Protein AF-A0A536T7P1-F1 (afdb_monomer_lite)

Structure (mmCIF, N/CA/C/O backbone):
data_AF-A0A536T7P1-F1
#
_entry.id   AF-A0A536T7P1-F1
#
loop_
_atom_site.group_PDB
_atom_site.id
_atom_site.type_symbol
_atom_site.label_atom_id
_atom_site.label_alt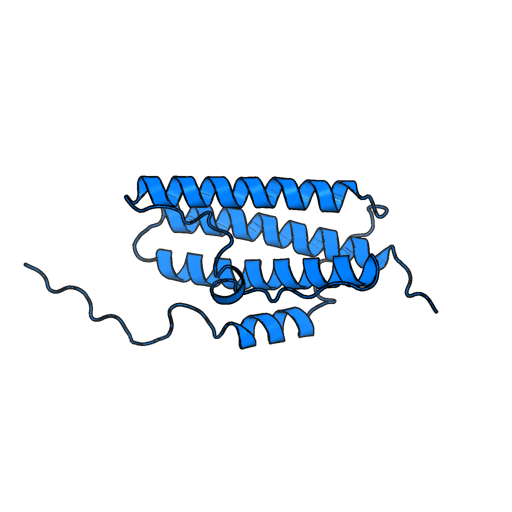_id
_atom_site.label_comp_id
_atom_site.label_asym_id
_atom_site.label_entity_id
_atom_site.label_seq_id
_atom_site.pdbx_PDB_ins_code
_atom_site.Cartn_x
_atom_site.Cartn_y
_atom_site.Cartn_z
_atom_site.occupancy
_atom_site.B_iso_or_equiv
_atom_site.auth_seq_id
_atom_site.auth_comp_id
_atom_site.auth_asym_id
_atom_site.auth_atom_id
_atom_site.pdbx_PDB_model_num
ATOM 1 N N . MET A 1 1 ? -18.781 -5.679 34.457 1.00 48.78 1 MET A N 1
ATOM 2 C CA . MET A 1 1 ? -17.690 -5.435 33.490 1.00 48.78 1 MET A CA 1
ATOM 3 C C . MET A 1 1 ? -17.446 -6.750 32.760 1.00 48.78 1 MET A C 1
ATOM 5 O O . MET A 1 1 ? -17.218 -7.744 33.437 1.00 48.78 1 MET A O 1
ATOM 9 N N . LYS A 1 2 ? -17.654 -6.816 31.438 1.00 37.81 2 LYS A N 1
ATOM 10 C CA . LYS A 1 2 ? -17.392 -8.044 30.662 1.00 37.81 2 LYS A CA 1
ATOM 11 C C . LYS A 1 2 ? -15.874 -8.178 30.448 1.00 37.81 2 LYS A C 1
ATOM 13 O O . LYS A 1 2 ? -15.241 -7.148 30.223 1.00 37.81 2 LYS A O 1
ATOM 18 N N . PRO A 1 3 ? -15.288 -9.381 30.546 1.00 39.50 3 PRO A N 1
ATOM 19 C CA . PRO A 1 3 ? -13.860 -9.568 30.316 1.00 39.50 3 PRO A CA 1
ATOM 20 C C . PRO A 1 3 ? -13.523 -9.353 28.834 1.00 39.50 3 PRO A C 1
ATOM 22 O O . PRO A 1 3 ? -14.306 -9.723 27.958 1.00 39.50 3 PRO A O 1
ATOM 25 N N . ALA A 1 4 ? -12.364 -8.746 28.570 1.00 44.69 4 ALA A N 1
ATOM 26 C CA . ALA A 1 4 ? -11.809 -8.633 27.227 1.00 44.69 4 ALA A CA 1
ATOM 27 C C . ALA A 1 4 ? -11.491 -10.038 26.674 1.00 44.69 4 ALA A C 1
ATOM 29 O O . ALA A 1 4 ? -11.033 -10.894 27.439 1.00 44.69 4 ALA A O 1
ATOM 30 N N . PRO A 1 5 ? -11.734 -10.303 25.379 1.00 47.62 5 PRO A N 1
ATOM 31 C CA . PRO A 1 5 ? -11.377 -11.579 24.772 1.00 47.62 5 PRO A CA 1
ATOM 32 C C . PRO A 1 5 ? -9.860 -11.787 24.860 1.00 47.62 5 PRO A C 1
ATOM 34 O O . PRO A 1 5 ? -9.078 -10.883 24.570 1.00 47.62 5 PRO A O 1
ATOM 37 N N . SER A 1 6 ? -9.438 -12.975 25.301 1.00 50.91 6 SER A N 1
ATOM 38 C CA . SER A 1 6 ? -8.023 -13.343 25.359 1.00 50.91 6 SER A CA 1
ATOM 39 C C . SER A 1 6 ? -7.433 -13.354 23.950 1.00 50.91 6 SER A C 1
ATOM 41 O O . SER A 1 6 ? -7.844 -14.150 23.109 1.00 50.91 6 SER A O 1
ATOM 43 N N . ALA A 1 7 ? -6.471 -12.462 23.707 1.00 51.03 7 ALA A N 1
ATOM 44 C CA . ALA A 1 7 ? -5.750 -12.368 22.447 1.00 51.03 7 ALA A CA 1
ATOM 45 C C . ALA A 1 7 ? -4.981 -13.671 22.182 1.00 51.03 7 ALA A C 1
ATOM 47 O O . ALA A 1 7 ? -4.117 -14.084 22.961 1.00 51.03 7 ALA A O 1
ATOM 48 N N . ASN A 1 8 ? -5.333 -14.333 21.085 1.00 47.53 8 ASN A N 1
ATOM 49 C CA . ASN A 1 8 ? -4.615 -15.482 20.562 1.00 47.53 8 ASN A CA 1
ATOM 50 C C . ASN A 1 8 ? -3.177 -15.045 20.217 1.00 47.53 8 ASN A C 1
ATOM 52 O O . ASN A 1 8 ? -2.998 -14.047 19.529 1.00 47.53 8 ASN A O 1
ATOM 56 N N . LYS A 1 9 ? -2.151 -15.765 20.693 1.00 47.66 9 LYS A N 1
ATOM 57 C CA . LYS A 1 9 ? -0.718 -15.439 20.489 1.00 47.66 9 LYS A CA 1
ATOM 58 C C . LYS A 1 9 ? -0.208 -15.789 1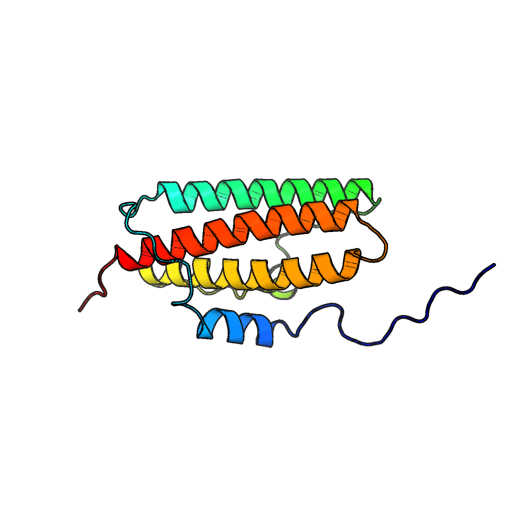9.080 1.00 47.66 9 LYS A C 1
ATOM 60 O O . LYS A 1 9 ? 0.938 -16.203 18.923 1.00 47.66 9 LYS A O 1
ATOM 65 N N . GLN A 1 10 ? -1.065 -15.715 18.070 1.00 48.91 10 GLN A N 1
ATOM 66 C CA . GLN A 1 10 ? -0.613 -15.778 16.684 1.00 48.91 10 GLN A CA 1
ATOM 67 C C . GLN A 1 10 ? -0.016 -14.402 16.349 1.00 48.91 10 GLN A C 1
ATOM 69 O O . GLN A 1 10 ? -0.590 -13.398 16.786 1.00 48.91 10 GLN A O 1
ATOM 74 N N . PRO A 1 11 ? 1.138 -14.320 15.664 1.00 57.91 11 PRO A N 1
ATOM 75 C CA . PRO A 1 11 ? 1.638 -13.033 15.207 1.00 57.91 11 PRO A CA 1
ATOM 76 C C . PRO A 1 11 ? 0.562 -12.357 14.351 1.00 57.91 11 PRO A C 1
ATOM 78 O O . PRO A 1 11 ? -0.145 -13.009 13.588 1.00 57.91 11 PRO A O 1
ATOM 81 N N . PHE A 1 12 ? 0.410 -11.052 14.564 1.00 63.34 12 PHE A N 1
ATOM 82 C CA . PHE A 1 12 ? -0.586 -10.199 13.915 1.00 63.34 12 PHE A CA 1
ATOM 83 C C . PHE A 1 12 ? -0.502 -10.253 12.380 1.00 63.34 12 PHE A C 1
ATOM 85 O O . PHE A 1 12 ? -1.519 -10.087 11.715 1.00 63.34 12 PHE A O 1
ATOM 92 N N . LEU A 1 13 ? 0.695 -10.525 11.852 1.00 65.88 13 LEU A N 1
ATOM 93 C CA . LEU A 1 13 ? 1.020 -10.630 10.434 1.00 65.88 13 LEU A CA 1
ATOM 94 C C . LEU A 1 13 ? 1.858 -11.888 10.182 1.00 65.88 13 LEU A C 1
ATOM 96 O O . LEU A 1 13 ? 2.570 -12.354 11.083 1.00 65.88 13 LEU A O 1
ATOM 100 N N . SER A 1 14 ? 1.797 -12.410 8.957 1.00 74.38 14 SER A N 1
ATOM 101 C CA . SER A 1 14 ? 2.748 -13.394 8.450 1.00 74.38 14 SER A CA 1
ATOM 102 C C . SER A 1 14 ? 4.172 -12.899 8.660 1.00 74.38 14 SER A C 1
ATOM 104 O O . SER A 1 14 ? 4.460 -11.703 8.628 1.00 74.38 14 SER A O 1
ATOM 106 N N . ASP A 1 15 ? 5.086 -13.845 8.861 1.00 77.81 15 ASP A N 1
ATOM 107 C CA . ASP A 1 15 ? 6.502 -13.522 8.953 1.00 77.81 15 ASP A CA 1
ATOM 108 C C . ASP A 1 15 ? 6.936 -12.740 7.706 1.00 77.81 15 ASP A C 1
ATOM 110 O O . ASP A 1 15 ? 6.739 -13.193 6.577 1.00 77.81 15 ASP A O 1
ATOM 114 N N . VAL A 1 16 ? 7.532 -11.567 7.915 1.00 75.69 16 VAL A N 1
ATOM 115 C CA . VAL A 1 16 ? 7.934 -10.634 6.854 1.00 75.69 16 VAL A CA 1
ATOM 116 C C . VAL A 1 16 ? 8.817 -11.328 5.813 1.00 75.69 16 VAL A C 1
ATOM 118 O O . VAL A 1 16 ? 8.690 -11.092 4.612 1.00 75.69 16 VAL A O 1
ATOM 121 N N . LYS A 1 17 ? 9.665 -12.261 6.257 1.00 78.94 17 LYS A N 1
ATOM 122 C CA . LYS A 1 17 ? 10.479 -13.084 5.360 1.00 78.94 17 LYS A CA 1
ATOM 123 C C . LYS A 1 17 ? 9.620 -13.946 4.424 1.00 78.94 17 LYS A C 1
ATOM 125 O O . LYS A 1 17 ? 9.948 -14.079 3.253 1.00 78.94 17 LYS A O 1
ATOM 130 N N . THR A 1 18 ? 8.510 -14.493 4.912 1.00 81.75 18 THR A N 1
ATOM 131 C CA . THR A 1 18 ? 7.581 -15.302 4.108 1.00 81.75 18 THR A CA 1
ATOM 132 C C . THR A 1 18 ? 6.874 -14.464 3.042 1.00 81.75 18 THR A C 1
ATOM 134 O O . THR A 1 18 ? 6.735 -14.930 1.912 1.00 81.75 18 THR A O 1
ATOM 137 N N . LEU A 1 19 ? 6.469 -13.230 3.368 1.00 79.81 19 LEU A N 1
ATOM 138 C CA . LEU A 1 19 ? 5.873 -12.300 2.397 1.00 79.81 19 LEU A CA 1
ATOM 139 C C . LEU A 1 19 ? 6.857 -11.981 1.263 1.00 79.81 19 LEU A C 1
ATOM 141 O O . LEU A 1 19 ? 6.523 -12.099 0.085 1.00 79.81 19 LEU A O 1
ATOM 145 N N . ARG A 1 20 ? 8.108 -11.674 1.622 1.00 80.50 20 ARG A N 1
ATOM 146 C CA . ARG A 1 20 ? 9.195 -11.398 0.668 1.00 80.50 20 ARG A CA 1
ATOM 147 C C . ARG A 1 20 ? 9.511 -12.597 -0.221 1.00 80.50 20 ARG A C 1
ATOM 149 O O . ARG A 1 20 ? 9.641 -12.447 -1.435 1.00 80.50 20 ARG A O 1
ATOM 156 N N . ASP A 1 21 ? 9.626 -13.783 0.377 1.00 80.56 21 ASP A N 1
ATOM 157 C CA . ASP A 1 21 ? 9.913 -15.022 -0.351 1.00 80.56 21 ASP A CA 1
ATOM 158 C C . ASP A 1 21 ? 8.803 -15.322 -1.376 1.00 80.56 21 ASP A C 1
ATOM 160 O O . ASP A 1 21 ? 9.104 -15.698 -2.509 1.00 80.56 21 ASP A O 1
ATOM 164 N N . ARG A 1 22 ? 7.531 -15.094 -1.014 1.00 81.12 22 ARG A N 1
ATOM 165 C CA . ARG A 1 22 ? 6.381 -15.265 -1.914 1.00 81.12 22 ARG A CA 1
ATOM 166 C C . ARG A 1 22 ? 6.403 -14.256 -3.065 1.00 81.12 22 ARG A C 1
ATOM 168 O O . ARG A 1 22 ? 6.351 -14.665 -4.220 1.00 81.12 22 ARG A O 1
ATOM 175 N N . ALA A 1 23 ? 6.538 -12.963 -2.774 1.00 78.12 23 ALA A N 1
ATOM 176 C CA . ALA A 1 23 ? 6.532 -11.917 -3.801 1.00 78.12 23 ALA A CA 1
ATOM 177 C C . ALA A 1 23 ? 7.612 -12.137 -4.877 1.00 78.12 23 ALA A C 1
ATOM 179 O O . ALA A 1 23 ? 7.334 -12.013 -6.070 1.00 78.12 23 ALA A O 1
ATOM 180 N N . ARG A 1 24 ? 8.814 -12.565 -4.462 1.00 80.81 24 ARG A N 1
ATOM 181 C CA . ARG A 1 24 ? 9.923 -12.906 -5.371 1.00 80.81 24 ARG A CA 1
ATOM 182 C C . ARG A 1 24 ? 9.645 -14.135 -6.238 1.00 80.81 24 ARG A C 1
ATOM 184 O O . ARG A 1 24 ? 10.055 -14.158 -7.394 1.00 80.81 24 ARG A O 1
ATOM 191 N N . GLN A 1 25 ? 8.977 -15.159 -5.701 1.00 77.94 25 GLN A N 1
ATOM 192 C CA . GLN A 1 25 ? 8.661 -16.384 -6.452 1.00 77.94 25 GLN A CA 1
ATOM 193 C C . GLN A 1 25 ? 7.653 -16.144 -7.574 1.00 77.94 25 GLN A C 1
ATOM 195 O O . GLN A 1 25 ? 7.732 -16.801 -8.608 1.00 77.94 25 GLN A O 1
ATOM 200 N N . HIS A 1 26 ? 6.735 -15.202 -7.382 1.00 73.56 26 HIS A N 1
ATOM 201 C CA . HIS A 1 26 ? 5.622 -15.002 -8.298 1.00 73.56 26 HIS A CA 1
ATOM 202 C C . HIS A 1 26 ? 5.850 -13.871 -9.298 1.00 73.56 26 HIS A C 1
ATOM 204 O O . HIS A 1 26 ? 4.872 -13.451 -9.901 1.00 73.56 26 HIS A O 1
ATOM 210 N N . ILE A 1 27 ? 7.079 -13.344 -9.493 1.00 72.06 27 ILE A N 1
ATOM 211 C CA . ILE A 1 27 ? 7.372 -12.111 -10.279 1.00 72.06 27 ILE A CA 1
ATOM 212 C C . ILE A 1 27 ? 6.609 -12.010 -11.623 1.00 72.06 27 ILE A C 1
ATOM 214 O O . ILE A 1 27 ? 6.165 -10.934 -12.003 1.00 72.06 27 ILE A O 1
ATOM 218 N N . GLU A 1 28 ? 6.322 -13.141 -12.267 1.00 58.03 28 GLU A N 1
ATOM 219 C CA . GLU A 1 28 ? 5.660 -13.243 -13.576 1.00 58.03 28 GLU A CA 1
ATOM 220 C C . GLU A 1 28 ? 4.114 -13.386 -13.552 1.00 58.03 28 GLU A C 1
ATOM 222 O O . GLU A 1 28 ? 3.498 -13.435 -14.616 1.00 58.03 28 GLU A O 1
ATOM 227 N N . GLU A 1 29 ? 3.458 -13.464 -12.387 1.00 56.62 29 GLU A N 1
ATOM 228 C CA . GLU A 1 29 ? 2.003 -13.688 -12.264 1.00 56.62 29 GLU A CA 1
ATOM 229 C C . GLU A 1 29 ? 1.183 -12.377 -12.302 1.00 56.62 29 GLU A C 1
ATOM 231 O O . GLU A 1 29 ? 1.358 -11.506 -11.455 1.00 56.62 29 GLU A O 1
ATOM 236 N N . GLY A 1 30 ? 0.270 -12.236 -13.272 1.00 51.25 30 GLY A N 1
ATOM 237 C CA . GLY A 1 30 ? -0.624 -11.075 -13.448 1.00 51.25 30 GLY A CA 1
ATOM 238 C C . GLY A 1 30 ? -1.474 -11.213 -14.719 1.00 51.25 30 GLY A C 1
ATOM 239 O O . GLY A 1 30 ? -1.118 -11.985 -15.622 1.00 51.25 30 GLY A O 1
ATOM 240 N N . ALA A 1 31 ? -2.622 -10.534 -14.802 1.00 39.81 31 ALA A N 1
ATOM 241 C CA . ALA A 1 31 ? -3.497 -10.634 -15.972 1.00 39.81 31 ALA A CA 1
ATOM 242 C C . ALA A 1 31 ? -2.835 -9.952 -17.181 1.00 39.81 31 ALA A C 1
ATOM 244 O O . ALA A 1 31 ? -2.561 -8.761 -17.180 1.00 39.81 31 ALA A O 1
ATOM 245 N N . VAL A 1 32 ? -2.541 -10.718 -18.236 1.00 40.88 32 VAL A N 1
ATOM 246 C CA . VAL A 1 32 ? -1.851 -10.192 -19.422 1.00 40.88 32 VAL A CA 1
ATOM 247 C C . VAL A 1 32 ? -2.866 -9.621 -20.407 1.00 40.88 32 VAL A C 1
ATOM 249 O O . VAL A 1 32 ? -3.446 -10.362 -21.204 1.00 40.88 32 VAL A O 1
ATOM 252 N N . THR A 1 33 ? -3.056 -8.306 -20.388 1.00 43.41 33 THR A N 1
ATOM 253 C CA . THR A 1 33 ? -3.620 -7.567 -21.524 1.00 43.41 33 THR A CA 1
ATOM 254 C C . THR A 1 33 ? -2.495 -6.950 -22.347 1.00 43.41 33 THR A C 1
ATOM 256 O O . THR A 1 33 ? -1.398 -6.746 -21.848 1.00 43.41 33 THR A O 1
ATOM 259 N N . ALA A 1 34 ? -2.719 -6.772 -23.650 1.00 40.59 34 ALA A N 1
ATOM 260 C CA . ALA A 1 34 ? -1.721 -6.197 -24.541 1.00 40.59 34 ALA A CA 1
ATOM 261 C C . ALA A 1 34 ? -1.966 -4.696 -24.688 1.00 40.59 34 ALA A C 1
ATOM 263 O O . ALA A 1 34 ? -2.854 -4.290 -25.441 1.00 40.59 34 ALA A O 1
ATOM 264 N N . GLY A 1 35 ? -1.131 -3.902 -24.036 1.00 44.66 35 GLY A N 1
ATOM 265 C CA . GLY A 1 35 ? -0.813 -2.546 -24.426 1.00 44.66 35 GLY A CA 1
ATOM 266 C C . GLY A 1 35 ? -0.743 -1.598 -23.247 1.00 44.66 35 GLY A C 1
ATOM 267 O O . GLY A 1 35 ? -1.788 -1.219 -22.758 1.00 44.66 35 GLY A O 1
ATOM 268 N N . TYR A 1 36 ? 0.452 -1.090 -22.960 1.00 41.56 36 TYR A N 1
ATOM 269 C CA . TYR A 1 36 ? 0.781 0.333 -22.881 1.00 41.56 36 TYR A CA 1
ATOM 270 C C . TYR A 1 36 ? 2.307 0.453 -22.930 1.00 41.56 36 TYR A C 1
ATOM 272 O O . TYR A 1 36 ? 2.996 -0.077 -22.072 1.00 41.56 36 TYR A O 1
ATOM 280 N N . GLY A 1 37 ? 2.819 1.145 -23.956 1.00 47.69 37 GLY A N 1
ATOM 281 C CA . GLY A 1 37 ? 4.251 1.370 -24.153 1.00 47.69 37 GLY A CA 1
ATOM 282 C C . GLY A 1 37 ? 4.894 1.987 -22.915 1.00 47.69 37 GLY A C 1
ATOM 283 O O . GLY A 1 37 ? 4.410 3.014 -22.444 1.00 47.69 37 GLY A O 1
ATOM 284 N N . GLY A 1 38 ? 5.974 1.379 -22.425 1.00 55.94 38 GLY A N 1
ATOM 285 C CA . GLY A 1 38 ? 6.622 1.772 -21.176 1.00 55.94 38 GLY A CA 1
ATOM 286 C C . GLY A 1 38 ? 6.882 3.273 -21.015 1.00 55.94 38 GLY A C 1
ATOM 287 O O . GLY A 1 38 ? 7.791 3.842 -21.625 1.00 55.94 38 GLY A O 1
ATOM 288 N N . ASP A 1 39 ? 6.074 3.899 -20.160 1.00 66.44 39 ASP A N 1
ATOM 289 C CA . ASP A 1 39 ? 6.073 5.330 -19.879 1.00 66.44 39 ASP A CA 1
ATOM 290 C C . ASP A 1 39 ? 6.433 5.559 -18.406 1.00 66.44 39 ASP A C 1
ATOM 292 O O . ASP A 1 39 ? 5.829 4.989 -17.499 1.00 66.44 39 ASP A O 1
ATOM 296 N N . THR A 1 40 ? 7.392 6.451 -18.154 1.00 67.69 40 THR A N 1
ATOM 297 C CA . THR A 1 40 ? 7.675 7.005 -16.818 1.00 67.69 40 THR A CA 1
ATOM 298 C C . THR A 1 40 ? 6.429 7.537 -16.098 1.00 67.69 40 THR A C 1
ATOM 300 O O . THR A 1 40 ? 6.437 7.646 -14.874 1.00 67.69 40 THR A O 1
ATOM 303 N N . ALA A 1 41 ? 5.355 7.840 -16.834 1.00 78.81 41 ALA A N 1
ATOM 304 C CA . ALA A 1 41 ? 4.048 8.168 -16.286 1.00 78.81 41 ALA A CA 1
ATOM 305 C C . ALA A 1 41 ? 3.477 7.078 -15.365 1.00 78.81 41 ALA A C 1
ATOM 307 O O . ALA A 1 41 ? 2.829 7.437 -14.387 1.00 78.81 41 ALA A O 1
ATOM 308 N N . VAL A 1 42 ? 3.746 5.790 -15.622 1.00 83.44 42 VAL A N 1
ATOM 309 C CA . VAL A 1 42 ? 3.294 4.681 -14.758 1.00 83.44 42 VAL A CA 1
ATOM 310 C C . VAL A 1 42 ? 3.947 4.788 -13.383 1.00 83.44 42 VAL A C 1
ATOM 312 O O . VAL A 1 42 ? 3.252 4.883 -12.379 1.00 83.44 42 VAL A O 1
ATOM 315 N N . ALA A 1 43 ? 5.277 4.898 -13.329 1.00 78.69 43 ALA A N 1
ATOM 316 C CA . ALA A 1 43 ? 5.993 5.074 -12.065 1.00 78.69 43 ALA A CA 1
ATOM 317 C C . ALA A 1 43 ? 5.554 6.348 -11.318 1.00 78.69 43 ALA A C 1
ATOM 319 O O . ALA A 1 43 ? 5.415 6.343 -10.101 1.00 78.69 43 ALA A O 1
ATOM 320 N N . VAL A 1 44 ? 5.301 7.451 -12.034 1.00 83.56 44 VAL A N 1
ATOM 321 C CA . VAL A 1 44 ? 4.804 8.693 -11.413 1.00 83.56 44 VAL A CA 1
ATOM 322 C C . VAL A 1 44 ? 3.388 8.525 -10.858 1.00 83.56 44 VAL A C 1
ATOM 324 O O . VAL A 1 44 ? 3.098 9.072 -9.797 1.00 83.56 44 VAL A O 1
ATOM 327 N N . LYS A 1 45 ? 2.511 7.802 -11.562 1.00 89.62 45 LYS A N 1
ATOM 328 C CA . LYS A 1 45 ? 1.154 7.481 -11.104 1.00 89.62 45 LYS A CA 1
ATOM 329 C C . LYS A 1 45 ? 1.218 6.702 -9.786 1.00 89.62 45 LYS A C 1
ATOM 331 O O . LYS A 1 45 ? 0.732 7.230 -8.789 1.00 89.62 45 LYS A O 1
ATOM 336 N N . VAL A 1 46 ? 1.943 5.579 -9.771 1.00 90.31 46 VAL A N 1
ATOM 337 C CA . VAL A 1 46 ? 2.159 4.737 -8.580 1.00 90.31 46 VAL A CA 1
ATOM 338 C C . VAL A 1 46 ? 2.661 5.580 -7.405 1.00 90.31 46 VAL A C 1
ATOM 340 O O . VAL A 1 46 ? 2.029 5.641 -6.360 1.00 90.31 46 VAL A O 1
ATOM 343 N N . LEU A 1 47 ? 3.736 6.357 -7.588 1.00 87.50 47 LEU A N 1
ATOM 344 C CA . LEU A 1 47 ? 4.309 7.171 -6.505 1.00 87.50 47 LEU A CA 1
ATOM 345 C C . LEU A 1 47 ? 3.348 8.226 -5.928 1.00 87.50 47 LEU A C 1
ATOM 347 O O . LEU A 1 47 ? 3.474 8.595 -4.755 1.00 87.50 47 LEU A O 1
ATOM 351 N N . ASN A 1 48 ? 2.438 8.765 -6.742 1.00 92.19 48 ASN A N 1
ATOM 352 C CA . ASN A 1 48 ? 1.423 9.702 -6.264 1.00 92.19 48 ASN A CA 1
ATOM 353 C C . ASN A 1 48 ? 0.309 8.970 -5.502 1.00 92.19 48 ASN A C 1
ATOM 355 O O . ASN A 1 48 ? -0.146 9.477 -4.476 1.00 92.19 48 ASN A O 1
ATOM 359 N N . GLU A 1 49 ? -0.097 7.792 -5.975 1.00 96.75 49 GLU A N 1
ATOM 360 C CA . GLU A 1 49 ? -1.098 6.940 -5.325 1.00 96.75 49 GLU A CA 1
ATOM 361 C C . GLU A 1 49 ? -0.574 6.427 -3.969 1.00 96.75 49 GLU A C 1
ATOM 363 O O . GLU A 1 49 ? -1.274 6.574 -2.967 1.00 96.75 49 GLU A O 1
ATOM 368 N N . GLU A 1 50 ? 0.701 6.032 -3.873 1.00 94.50 50 GLU A N 1
ATOM 369 C CA . GLU A 1 50 ? 1.374 5.683 -2.609 1.00 94.50 50 GLU A CA 1
ATOM 370 C C . GLU A 1 50 ? 1.320 6.809 -1.564 1.00 94.50 50 GLU A C 1
ATOM 372 O O . GLU A 1 50 ? 1.089 6.588 -0.369 1.00 94.50 50 GLU A O 1
ATOM 377 N N . GLN A 1 51 ? 1.511 8.057 -2.002 1.00 93.31 51 GLN A N 1
ATOM 378 C CA . GLN A 1 51 ? 1.378 9.221 -1.123 1.00 93.31 51 GLN A CA 1
ATOM 379 C C . GLN A 1 51 ? -0.064 9.401 -0.642 1.00 93.31 51 GLN A C 1
ATOM 381 O O . GLN A 1 51 ? -0.281 9.641 0.547 1.00 93.31 51 GLN A O 1
ATOM 386 N N . GLU A 1 52 ? -1.054 9.218 -1.519 1.00 97.31 52 GLU A N 1
ATOM 387 C CA . GLU A 1 52 ? -2.465 9.243 -1.124 1.00 97.31 52 GLU A CA 1
ATOM 388 C C . GLU A 1 52 ? -2.789 8.129 -0.113 1.00 97.31 52 GLU A C 1
ATOM 390 O O . GLU A 1 52 ? -3.528 8.348 0.851 1.00 97.31 52 GLU A O 1
ATOM 395 N N . HIS A 1 53 ? -2.218 6.935 -0.289 1.00 97.31 53 HIS A N 1
ATOM 396 C CA . HIS A 1 53 ? -2.409 5.806 0.623 1.00 97.31 53 HIS A CA 1
ATOM 397 C C . HIS A 1 53 ? -1.872 6.140 2.018 1.00 97.31 53 HIS A C 1
ATOM 399 O O . HIS A 1 53 ? -2.579 5.971 3.021 1.00 97.31 53 HIS A O 1
ATOM 405 N N . ALA A 1 54 ? -0.656 6.689 2.084 1.00 95.69 54 ALA A N 1
ATOM 406 C CA . ALA A 1 54 ? -0.044 7.143 3.327 1.00 95.69 54 ALA A CA 1
ATOM 407 C C . ALA A 1 54 ? -0.892 8.214 4.036 1.00 95.69 54 ALA A C 1
ATOM 409 O O . ALA A 1 54 ? -1.107 8.116 5.249 1.00 95.69 54 ALA A O 1
ATOM 410 N N . ASP A 1 55 ? -1.423 9.189 3.294 1.00 97.44 55 ASP A N 1
ATOM 411 C CA . ASP A 1 55 ? -2.271 10.252 3.839 1.00 97.44 55 ASP A CA 1
ATOM 412 C C . ASP A 1 55 ? -3.587 9.703 4.406 1.00 97.44 55 ASP A C 1
ATOM 414 O O . ASP A 1 55 ? -3.957 10.021 5.542 1.00 97.44 55 ASP A O 1
ATOM 418 N N . ARG A 1 56 ? -4.265 8.808 3.673 1.00 98.25 56 ARG A N 1
ATOM 419 C CA . ARG A 1 56 ? -5.503 8.148 4.129 1.00 98.25 56 ARG A CA 1
ATOM 420 C C . ARG A 1 56 ? -5.271 7.337 5.404 1.00 98.25 56 ARG A C 1
ATOM 422 O O . ARG A 1 56 ? -6.061 7.416 6.349 1.00 98.25 56 ARG A O 1
ATOM 429 N N . ILE A 1 57 ? -4.175 6.578 5.463 1.00 97.81 57 ILE A N 1
ATOM 430 C CA . ILE A 1 57 ? -3.808 5.787 6.646 1.00 97.81 57 ILE A CA 1
ATOM 431 C C . ILE A 1 57 ? -3.484 6.705 7.829 1.00 97.81 57 ILE A C 1
ATOM 433 O O . ILE A 1 57 ? -3.959 6.459 8.941 1.00 97.81 57 ILE A O 1
ATOM 437 N N . ALA A 1 58 ? -2.717 7.774 7.613 1.00 97.81 58 ALA A N 1
ATOM 438 C CA . ALA A 1 58 ? -2.376 8.728 8.662 1.00 97.81 58 ALA A CA 1
ATOM 439 C C . ALA A 1 58 ? -3.619 9.432 9.222 1.00 97.81 58 ALA A C 1
ATOM 441 O O . ALA A 1 58 ? -3.781 9.519 10.444 1.00 97.81 58 ALA A O 1
ATOM 442 N N . GLU A 1 59 ? -4.532 9.868 8.352 1.00 98.38 59 GLU A N 1
ATOM 443 C CA . GLU A 1 59 ? -5.811 10.438 8.767 1.00 98.38 59 GLU A CA 1
ATOM 444 C C . GLU A 1 59 ? -6.606 9.429 9.600 1.00 98.38 59 GLU A C 1
ATOM 446 O O . GLU A 1 59 ? -7.118 9.761 10.675 1.00 98.38 59 GLU A O 1
ATOM 451 N N . ARG A 1 60 ? -6.660 8.166 9.161 1.00 98.31 60 ARG A N 1
ATOM 452 C CA . ARG A 1 60 ? -7.375 7.122 9.894 1.00 98.31 60 ARG A CA 1
ATOM 453 C C . ARG A 1 60 ? -6.771 6.854 11.272 1.00 98.31 60 ARG A C 1
ATOM 455 O O . ARG A 1 60 ? -7.524 6.676 12.230 1.00 98.31 60 ARG A O 1
ATOM 462 N N . ILE A 1 61 ? -5.443 6.874 11.397 1.00 97.88 61 ILE A N 1
ATOM 463 C CA . ILE A 1 61 ? -4.747 6.760 12.688 1.00 97.88 61 ILE A CA 1
ATOM 464 C C . ILE A 1 61 ? -5.186 7.889 13.632 1.00 97.88 61 ILE A C 1
ATOM 466 O O . ILE A 1 61 ? -5.536 7.613 14.781 1.00 97.88 61 ILE A O 1
ATOM 470 N N . ILE A 1 62 ? -5.249 9.133 13.145 1.00 98.00 62 ILE A N 1
ATOM 471 C CA . ILE A 1 62 ? -5.696 10.293 13.935 1.00 98.00 62 ILE A CA 1
ATOM 472 C C . ILE A 1 62 ? -7.163 10.143 14.358 1.00 98.00 62 ILE A C 1
ATOM 474 O O . ILE A 1 62 ? -7.498 10.367 15.521 1.00 98.00 62 ILE A O 1
ATOM 478 N N . GLN A 1 63 ? -8.049 9.719 13.450 1.00 97.88 63 GLN A N 1
ATOM 479 C CA . GLN A 1 63 ? -9.470 9.493 13.754 1.00 97.88 63 GLN A CA 1
ATOM 480 C C . GLN A 1 63 ? -9.684 8.433 14.849 1.00 97.88 63 GLN A C 1
ATOM 482 O O . GLN A 1 63 ? -10.655 8.510 15.604 1.00 97.88 63 GLN A O 1
ATOM 487 N N . LEU A 1 64 ? -8.784 7.451 14.946 1.00 97.25 64 LEU A N 1
ATOM 488 C CA . LEU A 1 64 ? -8.779 6.421 15.990 1.00 97.25 64 LEU A CA 1
ATOM 489 C C . LEU A 1 64 ? -8.093 6.878 17.294 1.00 97.25 64 LEU A C 1
ATOM 491 O O . LEU A 1 64 ? -8.037 6.110 18.254 1.00 97.25 64 LEU A O 1
ATOM 495 N N . GLY A 1 65 ? -7.603 8.121 17.350 1.00 97.56 65 GLY A N 1
ATOM 496 C CA . GLY A 1 65 ? -6.927 8.710 18.508 1.00 97.56 65 GLY A CA 1
ATOM 497 C C . GLY A 1 65 ? -5.449 8.334 18.640 1.00 97.56 65 GLY A C 1
ATOM 498 O O . GLY A 1 65 ? -4.888 8.483 19.724 1.00 97.56 65 GLY A O 1
ATOM 499 N N . GLY A 1 66 ? -4.834 7.811 17.576 1.00 97.38 66 GLY A N 1
ATOM 500 C CA . GLY A 1 66 ? -3.402 7.523 17.509 1.00 97.38 66 GLY A CA 1
ATOM 501 C C . GLY A 1 66 ? -2.584 8.671 16.912 1.00 97.38 66 GLY A C 1
ATOM 502 O O . GLY A 1 66 ? -3.123 9.685 16.472 1.00 97.38 66 GLY A O 1
ATOM 503 N N . GLU A 1 67 ? -1.266 8.475 16.857 1.00 97.38 67 GLU A N 1
ATOM 504 C CA . GLU A 1 67 ? -0.313 9.413 16.255 1.00 97.38 67 GLU A CA 1
ATOM 505 C C . GLU A 1 67 ? 0.465 8.714 15.124 1.00 97.38 67 GLU A C 1
ATOM 507 O O . GLU A 1 67 ? 1.144 7.714 15.384 1.00 97.38 67 GLU A O 1
ATOM 512 N N . PRO A 1 68 ? 0.372 9.184 13.866 1.00 95.00 68 PRO A N 1
ATOM 513 C CA . PRO A 1 68 ? 1.137 8.612 12.763 1.00 95.00 68 PRO A CA 1
ATOM 514 C C . PRO A 1 68 ? 2.637 8.905 12.919 1.00 95.00 68 PRO A C 1
ATOM 516 O O . PRO A 1 68 ? 3.041 10.014 13.269 1.00 95.00 68 PRO A O 1
ATOM 519 N N . ASN A 1 69 ? 3.479 7.910 12.630 1.00 92.62 69 ASN A N 1
ATOM 520 C CA . ASN A 1 69 ? 4.934 8.046 12.701 1.00 92.62 69 ASN A CA 1
ATOM 521 C C . ASN A 1 69 ? 5.546 8.276 11.310 1.00 92.62 69 ASN A C 1
ATOM 523 O O . ASN A 1 69 ? 5.795 7.322 10.573 1.00 92.62 69 ASN A O 1
ATOM 527 N N . PHE A 1 70 ? 5.854 9.536 11.000 1.00 89.88 70 PHE A N 1
ATOM 528 C CA . PHE A 1 70 ? 6.514 9.946 9.753 1.00 89.88 70 PHE A CA 1
ATOM 529 C C . PHE A 1 70 ? 8.049 9.980 9.833 1.00 89.88 70 PHE A C 1
ATOM 531 O O . PHE A 1 70 ? 8.706 10.355 8.864 1.00 89.88 70 PHE A O 1
ATOM 538 N N . SER A 1 71 ? 8.653 9.618 10.971 1.00 90.31 71 SER A N 1
ATOM 539 C CA . SER A 1 71 ? 10.114 9.638 11.093 1.00 90.31 71 SER A CA 1
ATOM 540 C C . SER A 1 71 ? 10.743 8.568 10.194 1.00 90.31 71 SER A C 1
ATOM 542 O O . SER A 1 71 ? 10.346 7.402 10.289 1.00 90.31 71 SER A O 1
ATOM 544 N N . PRO A 1 72 ? 11.752 8.886 9.363 1.00 87.00 72 PRO A N 1
ATOM 545 C CA . PRO A 1 72 ? 12.471 7.868 8.595 1.00 87.00 72 PRO A CA 1
ATOM 546 C C . PRO A 1 72 ? 13.255 6.903 9.503 1.00 87.00 72 PRO A C 1
ATOM 548 O O . PRO A 1 72 ? 13.572 5.782 9.097 1.00 87.00 72 PRO A O 1
ATOM 551 N N . ASP A 1 73 ? 13.524 7.296 10.751 1.00 90.62 73 ASP A N 1
ATOM 552 C CA . ASP A 1 73 ? 14.263 6.482 11.711 1.00 90.62 73 ASP A CA 1
ATOM 553 C C . ASP A 1 73 ? 13.546 5.157 11.975 1.00 90.62 73 ASP A C 1
ATOM 555 O O . ASP A 1 73 ? 12.375 5.114 12.356 1.00 90.62 73 ASP A O 1
ATOM 559 N N . GLY A 1 74 ? 14.261 4.049 11.771 1.00 83.94 74 GLY A N 1
ATOM 560 C CA . GLY A 1 74 ? 13.729 2.702 11.971 1.00 83.94 74 GLY A CA 1
ATOM 561 C C . GLY A 1 74 ? 12.772 2.219 10.876 1.00 83.94 74 GLY A C 1
ATOM 562 O O . GLY A 1 74 ? 12.147 1.175 11.069 1.00 83.94 74 GLY A O 1
ATOM 563 N N . LEU A 1 75 ? 12.647 2.918 9.736 1.00 83.69 75 LEU A N 1
ATOM 564 C CA . LEU A 1 75 ? 11.751 2.512 8.641 1.00 83.69 75 LEU A CA 1
ATOM 565 C C . LEU A 1 75 ? 12.064 1.095 8.143 1.00 83.69 75 LEU A C 1
ATOM 567 O O . LEU A 1 75 ? 11.168 0.263 8.053 1.00 83.69 75 LEU A O 1
ATOM 571 N N . LEU A 1 76 ? 13.346 0.774 7.958 1.00 83.75 76 LEU A N 1
ATOM 572 C CA . LEU A 1 76 ? 13.782 -0.564 7.540 1.00 83.75 76 LEU A CA 1
ATOM 573 C C . LEU A 1 76 ? 13.401 -1.671 8.534 1.00 83.75 76 LEU A C 1
ATOM 575 O O . LEU A 1 76 ? 13.167 -2.803 8.128 1.00 83.75 76 LEU A O 1
ATOM 579 N N . SER A 1 77 ? 13.331 -1.361 9.833 1.00 84.62 77 SER A N 1
ATOM 580 C CA . SER A 1 77 ? 12.949 -2.348 10.854 1.00 84.62 77 SER A CA 1
ATOM 581 C C . SER A 1 77 ? 11.442 -2.577 10.961 1.00 84.62 77 SER A C 1
ATOM 583 O O . SER A 1 77 ? 11.032 -3.601 11.499 1.00 84.62 77 SER A O 1
ATOM 585 N N . ARG A 1 78 ? 10.627 -1.635 10.472 1.00 84.94 78 ARG A N 1
ATOM 586 C CA . ARG A 1 78 ? 9.158 -1.710 10.525 1.00 84.94 78 ARG A CA 1
ATOM 587 C C . ARG A 1 78 ? 8.507 -1.995 9.169 1.00 84.94 78 ARG A C 1
ATOM 589 O O . ARG A 1 78 ? 7.317 -2.273 9.144 1.00 84.94 78 ARG A O 1
ATOM 596 N N . SER A 1 79 ? 9.257 -1.903 8.068 1.00 84.88 79 SER A N 1
ATOM 597 C CA . SER A 1 79 ? 8.751 -2.197 6.725 1.00 84.88 79 SER A CA 1
ATOM 598 C C . SER A 1 79 ? 8.631 -3.701 6.484 1.00 84.88 79 SER A C 1
ATOM 600 O O . SER A 1 79 ? 9.520 -4.478 6.844 1.00 84.88 79 SER A O 1
ATOM 602 N N . HIS A 1 80 ? 7.557 -4.109 5.808 1.00 82.56 80 HIS A N 1
ATOM 603 C CA . HIS A 1 80 ? 7.4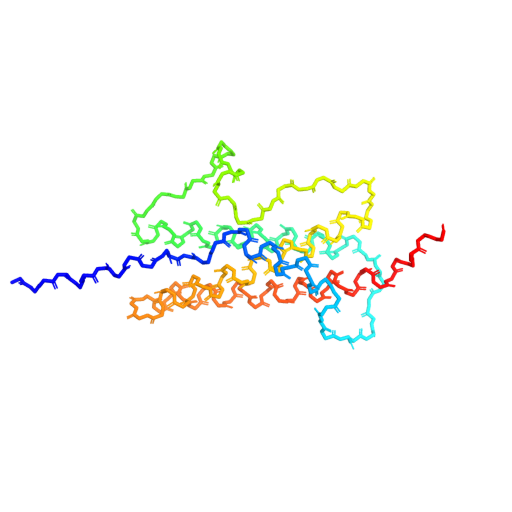32 -5.470 5.291 1.00 82.56 80 HIS A CA 1
ATOM 604 C C . HIS A 1 80 ? 8.269 -5.684 4.026 1.00 82.56 80 HIS A C 1
ATOM 606 O O . HIS A 1 80 ? 8.759 -6.789 3.802 1.00 82.56 80 HIS A O 1
ATOM 612 N N . SER A 1 81 ? 8.526 -4.647 3.229 1.00 81.62 81 SER A N 1
ATOM 613 C CA . SER A 1 81 ? 9.431 -4.729 2.077 1.00 81.62 81 SER A CA 1
ATOM 614 C C . SER A 1 81 ? 10.898 -4.598 2.505 1.00 81.62 81 SER A C 1
ATOM 616 O O . SER A 1 81 ? 11.214 -3.990 3.533 1.00 81.62 81 SER A O 1
ATOM 618 N N . GLU A 1 82 ? 11.811 -5.229 1.760 1.00 79.88 82 GLU A N 1
ATOM 619 C CA . GLU A 1 82 ? 13.248 -4.932 1.869 1.00 79.88 82 GLU A CA 1
ATOM 620 C C . GLU A 1 82 ? 13.562 -3.717 1.018 1.00 79.88 82 GLU A C 1
ATOM 622 O O . GLU A 1 82 ? 13.043 -3.588 -0.084 1.00 79.88 82 GLU A O 1
ATOM 627 N N . TYR A 1 83 ? 14.469 -2.871 1.498 1.00 79.31 83 TYR A N 1
ATOM 628 C CA . TYR A 1 83 ? 15.132 -1.946 0.598 1.00 79.31 83 TYR A CA 1
ATOM 629 C C . TYR A 1 83 ? 16.178 -2.720 -0.203 1.00 79.31 83 TYR A C 1
ATOM 631 O O . TYR A 1 83 ? 17.168 -3.198 0.363 1.00 79.31 83 TYR A O 1
ATOM 639 N N . VAL A 1 84 ? 15.948 -2.840 -1.506 1.00 82.62 84 VAL A N 1
ATOM 640 C CA . VAL A 1 84 ? 16.887 -3.426 -2.459 1.00 82.62 84 VAL A CA 1
ATOM 641 C C . VAL A 1 84 ? 17.180 -2.375 -3.519 1.00 82.62 84 VAL A C 1
ATOM 643 O O . VAL A 1 84 ? 16.284 -1.886 -4.195 1.00 82.62 84 VAL A O 1
ATOM 646 N N . GLU A 1 85 ? 18.448 -1.992 -3.639 1.00 79.62 85 GLU A N 1
ATOM 647 C CA . GLU A 1 85 ? 18.876 -1.027 -4.649 1.00 79.62 85 GLU A CA 1
ATOM 648 C C . GLU A 1 85 ? 19.000 -1.723 -6.014 1.00 79.62 85 GLU A C 1
ATOM 650 O O . GLU A 1 85 ? 19.817 -2.635 -6.187 1.00 79.62 85 GLU A O 1
ATOM 655 N N . GLY A 1 86 ? 18.189 -1.292 -6.984 1.00 77.19 86 GLY A N 1
ATOM 656 C CA . GLY A 1 86 ? 18.277 -1.746 -8.372 1.00 77.19 86 GLY A CA 1
ATOM 657 C C . GLY A 1 86 ? 19.536 -1.216 -9.068 1.00 77.19 86 GLY A C 1
ATOM 658 O O . GLY A 1 86 ? 19.959 -0.083 -8.844 1.00 77.19 86 GLY A O 1
ATOM 659 N N . LYS A 1 87 ? 20.160 -2.033 -9.925 1.00 80.69 87 LYS A N 1
ATOM 660 C CA . LYS A 1 87 ? 21.408 -1.665 -10.629 1.00 80.69 87 LYS A CA 1
ATOM 661 C C . LYS A 1 87 ? 21.161 -0.961 -11.958 1.00 80.69 87 LYS A C 1
ATOM 663 O O . LYS A 1 87 ? 22.037 -0.257 -12.460 1.00 80.69 87 LYS A O 1
ATOM 668 N N . ASP A 1 88 ? 19.991 -1.181 -12.537 1.00 81.62 88 ASP A N 1
ATOM 669 C CA . ASP A 1 88 ? 19.481 -0.472 -13.697 1.00 81.62 88 ASP A CA 1
ATOM 670 C C . ASP A 1 88 ? 17.956 -0.328 -13.604 1.00 81.62 88 ASP A C 1
ATOM 672 O O . ASP A 1 88 ? 17.335 -0.785 -12.648 1.00 81.62 88 ASP A O 1
ATOM 676 N N . LEU A 1 89 ? 17.354 0.341 -14.589 1.00 82.38 89 LEU A N 1
ATOM 677 C CA . LEU A 1 89 ? 15.920 0.625 -14.593 1.00 82.38 89 LEU A CA 1
ATOM 678 C C . LEU A 1 89 ? 15.055 -0.645 -14.554 1.00 82.38 89 LEU A C 1
ATOM 680 O O . LEU A 1 89 ? 14.008 -0.641 -13.918 1.00 82.38 89 LEU A O 1
ATOM 684 N N . VAL A 1 90 ? 15.481 -1.728 -15.211 1.00 85.06 90 VAL A N 1
ATOM 685 C CA . VAL A 1 90 ? 14.712 -2.980 -15.227 1.00 85.06 90 VAL A CA 1
ATOM 686 C C . VAL A 1 90 ? 14.770 -3.641 -13.855 1.00 85.06 90 VAL A C 1
ATOM 688 O O . VAL A 1 90 ? 13.752 -4.13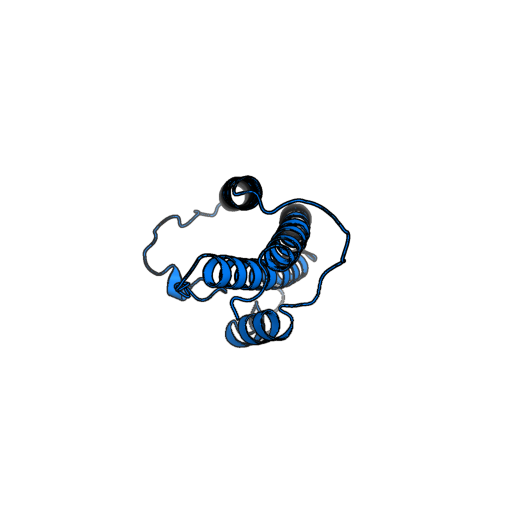0 -13.373 1.00 85.06 90 VAL A O 1
ATOM 691 N N . ASP A 1 91 ? 15.938 -3.632 -13.212 1.00 83.88 91 ASP A N 1
ATOM 692 C CA . ASP A 1 91 ? 16.076 -4.110 -11.837 1.00 83.88 91 ASP A CA 1
ATOM 693 C C . ASP A 1 91 ? 15.247 -3.260 -10.860 1.00 83.88 91 ASP A C 1
ATOM 695 O O . ASP A 1 91 ? 14.584 -3.823 -9.998 1.00 83.88 91 ASP A O 1
ATOM 699 N N . MET A 1 92 ? 15.218 -1.930 -11.018 1.00 84.62 92 MET A N 1
ATOM 700 C CA . MET A 1 92 ? 14.383 -1.049 -10.187 1.00 84.62 92 MET A CA 1
ATOM 701 C C . MET A 1 92 ? 12.892 -1.393 -10.308 1.00 84.62 92 MET A C 1
ATOM 703 O O . MET A 1 92 ? 12.253 -1.648 -9.296 1.00 84.62 92 MET A O 1
ATOM 707 N N . ILE A 1 93 ? 12.363 -1.509 -11.534 1.00 86.31 93 ILE A N 1
ATOM 708 C CA . ILE A 1 93 ? 10.943 -1.840 -11.768 1.00 86.31 93 ILE A CA 1
ATOM 709 C C . ILE A 1 93 ? 10.590 -3.229 -11.204 1.00 86.31 93 ILE A C 1
ATOM 711 O O . ILE A 1 93 ? 9.484 -3.446 -10.715 1.00 86.31 93 ILE A O 1
ATOM 715 N N . LYS A 1 94 ? 11.523 -4.192 -11.247 1.00 88.69 94 LYS A N 1
ATOM 716 C CA . LYS A 1 94 ? 11.325 -5.512 -10.626 1.00 88.69 94 LYS A CA 1
ATOM 717 C C . LYS A 1 94 ? 11.228 -5.432 -9.108 1.00 88.69 94 LYS A C 1
ATOM 719 O O . LYS A 1 94 ? 10.396 -6.130 -8.534 1.00 88.69 94 LYS A O 1
ATOM 724 N N . GLU A 1 95 ? 12.085 -4.640 -8.467 1.00 90.00 95 GLU A N 1
ATOM 725 C CA . GLU A 1 95 ? 12.025 -4.451 -7.016 1.00 90.00 95 GLU A CA 1
ATOM 726 C C . GLU A 1 95 ? 10.756 -3.689 -6.604 1.00 90.00 95 GLU A C 1
ATOM 728 O O . GLU A 1 95 ? 10.139 -4.075 -5.611 1.00 90.00 95 GLU A O 1
ATOM 733 N N . ASP A 1 96 ? 10.298 -2.718 -7.403 1.00 90.62 96 ASP A N 1
ATOM 734 C CA . ASP A 1 96 ? 9.010 -2.041 -7.195 1.00 90.62 96 ASP A CA 1
ATOM 735 C C . ASP A 1 96 ? 7.843 -3.044 -7.290 1.00 90.62 96 ASP A C 1
ATOM 737 O O . ASP A 1 96 ? 7.048 -3.160 -6.363 1.00 90.62 96 ASP A O 1
ATOM 741 N N . LEU A 1 97 ? 7.804 -3.898 -8.323 1.00 92.56 97 LEU A N 1
ATOM 742 C CA . LEU A 1 97 ? 6.782 -4.953 -8.449 1.00 92.56 97 LEU A CA 1
ATOM 743 C C . LEU A 1 97 ? 6.788 -5.938 -7.263 1.00 92.56 97 LEU A C 1
ATOM 745 O O . LEU A 1 97 ? 5.741 -6.416 -6.816 1.00 92.56 97 LEU A O 1
ATOM 749 N N . ILE A 1 98 ? 7.972 -6.282 -6.751 1.00 92.56 98 ILE A N 1
ATOM 750 C CA . ILE A 1 98 ? 8.092 -7.113 -5.547 1.00 92.56 98 ILE A CA 1
ATOM 751 C C . ILE A 1 98 ? 7.509 -6.373 -4.337 1.00 92.56 98 ILE A C 1
ATOM 753 O O . ILE A 1 98 ? 6.822 -7.004 -3.528 1.00 92.56 98 ILE A O 1
ATOM 757 N N . ALA A 1 99 ? 7.764 -5.069 -4.206 1.00 92.12 99 ALA A N 1
ATOM 758 C CA . ALA A 1 99 ? 7.217 -4.249 -3.133 1.00 92.12 99 ALA A CA 1
ATOM 759 C C . ALA A 1 99 ? 5.681 -4.217 -3.171 1.00 92.12 99 ALA A C 1
ATOM 761 O O . ALA A 1 99 ? 5.079 -4.529 -2.138 1.00 92.12 99 ALA A O 1
ATOM 762 N N . GLU A 1 100 ? 5.063 -4.001 -4.338 1.00 94.81 100 GLU A N 1
ATOM 763 C CA . GLU A 1 100 ? 3.593 -3.957 -4.449 1.00 94.81 100 GLU A CA 1
ATOM 764 C C . GLU A 1 100 ? 2.951 -5.271 -4.028 1.00 94.81 100 GLU A C 1
ATOM 766 O O . GLU A 1 100 ? 1.971 -5.311 -3.289 1.00 94.81 100 GLU A O 1
ATOM 771 N N . ARG A 1 101 ? 3.549 -6.408 -4.379 1.00 94.56 101 ARG A N 1
ATOM 772 C CA . ARG A 1 101 ? 2.991 -7.706 -3.974 1.00 94.56 101 ARG A CA 1
ATOM 773 C C . ARG A 1 101 ? 3.134 -7.999 -2.493 1.00 94.56 101 ARG A C 1
ATOM 775 O O . ARG A 1 101 ? 2.266 -8.652 -1.910 1.00 94.56 101 ARG A O 1
ATOM 782 N N . ILE A 1 102 ? 4.204 -7.508 -1.871 1.00 92.75 102 ILE A N 1
ATOM 783 C CA . ILE A 1 102 ? 4.324 -7.533 -0.412 1.00 92.75 102 ILE A CA 1
ATOM 784 C C . ILE A 1 102 ? 3.251 -6.628 0.206 1.00 92.75 102 ILE A C 1
ATOM 786 O O . ILE A 1 102 ? 2.660 -7.016 1.219 1.00 92.75 102 ILE A O 1
ATOM 790 N N . ALA A 1 103 ? 2.974 -5.463 -0.387 1.00 93.69 103 ALA A N 1
ATOM 791 C CA . ALA A 1 103 ? 1.927 -4.550 0.063 1.00 93.69 103 ALA A CA 1
ATOM 792 C C . ALA A 1 103 ? 0.534 -5.194 -0.041 1.00 93.69 103 ALA A C 1
ATOM 794 O O . ALA A 1 103 ? -0.169 -5.246 0.967 1.00 93.69 103 ALA A O 1
ATOM 795 N N . ILE A 1 104 ? 0.181 -5.810 -1.177 1.00 95.00 104 ILE A N 1
ATOM 796 C CA . ILE A 1 104 ? -1.083 -6.545 -1.385 1.00 95.00 104 ILE A CA 1
ATOM 797 C C . ILE A 1 104 ? -1.305 -7.588 -0.285 1.00 95.00 104 ILE A C 1
ATOM 799 O O . ILE A 1 104 ? -2.364 -7.627 0.349 1.00 95.00 104 ILE A O 1
ATOM 803 N N . ASP A 1 105 ? -0.310 -8.442 -0.029 1.00 93.81 105 ASP A N 1
ATOM 804 C CA . ASP A 1 105 ? -0.431 -9.468 1.006 1.00 93.81 105 ASP A CA 1
ATOM 805 C C . ASP A 1 105 ? -0.536 -8.854 2.411 1.00 93.81 105 ASP A C 1
ATOM 807 O O . ASP A 1 105 ? -1.326 -9.321 3.235 1.00 93.81 105 ASP A O 1
ATOM 811 N N . SER A 1 106 ? 0.216 -7.783 2.673 1.00 93.38 106 SER A N 1
ATOM 812 C CA . SER A 1 106 ? 0.158 -7.054 3.943 1.00 93.38 106 SER A CA 1
ATOM 813 C C . SER A 1 106 ? -1.227 -6.456 4.181 1.00 93.38 106 SER A C 1
ATOM 815 O O . SER A 1 106 ? -1.809 -6.644 5.250 1.00 93.38 106 SER A O 1
ATOM 817 N N . TYR A 1 107 ? -1.792 -5.769 3.188 1.00 96.38 107 TYR A N 1
ATOM 818 C CA . TYR A 1 107 ? -3.115 -5.165 3.289 1.00 96.38 107 TYR A CA 1
ATOM 819 C C . TYR A 1 107 ? -4.216 -6.213 3.404 1.00 96.38 107 TYR A C 1
ATOM 821 O O . TYR A 1 107 ? -5.135 -6.026 4.202 1.00 96.38 107 TYR A O 1
ATOM 829 N N . ARG A 1 108 ? -4.086 -7.363 2.732 1.00 95.62 108 ARG A N 1
ATOM 830 C CA . ARG A 1 108 ? -5.012 -8.490 2.908 1.00 95.62 108 ARG A CA 1
ATOM 831 C C . ARG A 1 108 ? -5.065 -8.961 4.362 1.00 95.62 108 ARG A C 1
ATOM 833 O O . ARG A 1 108 ? -6.148 -9.203 4.901 1.00 95.62 108 ARG A O 1
ATOM 840 N N . GLU A 1 109 ? -3.913 -9.083 5.016 1.00 95.19 109 GLU A N 1
ATOM 841 C CA . GLU A 1 109 ? -3.840 -9.482 6.426 1.00 95.19 109 GLU A CA 1
ATOM 842 C C . GLU A 1 109 ? -4.376 -8.397 7.366 1.00 95.19 109 GLU A C 1
ATOM 844 O O . GLU A 1 109 ? -5.134 -8.697 8.293 1.00 95.19 109 GLU A O 1
ATOM 849 N N . ILE A 1 110 ? -4.063 -7.129 7.092 1.00 95.12 110 ILE A N 1
ATOM 850 C CA . ILE A 1 110 ? -4.581 -5.987 7.854 1.00 95.12 110 ILE A CA 1
ATOM 851 C C . ILE A 1 110 ? -6.113 -5.905 7.735 1.00 95.12 110 ILE A C 1
ATOM 853 O O . ILE A 1 110 ? -6.805 -5.742 8.744 1.00 95.12 110 ILE A O 1
ATOM 857 N N . ALA A 1 111 ? -6.673 -6.069 6.535 1.00 96.69 111 ALA A N 1
ATOM 858 C CA . ALA A 1 111 ? -8.117 -6.105 6.320 1.00 96.69 111 ALA A CA 1
ATOM 859 C C . ALA A 1 111 ? -8.761 -7.261 7.102 1.00 96.69 111 ALA A C 1
ATOM 861 O O . ALA A 1 111 ? -9.739 -7.055 7.829 1.00 96.69 111 ALA A O 1
ATOM 862 N N . ALA A 1 112 ? -8.183 -8.464 7.029 1.00 95.88 112 ALA A N 1
ATOM 863 C CA . ALA A 1 112 ? -8.662 -9.620 7.784 1.00 95.88 112 ALA A CA 1
ATOM 864 C C . ALA A 1 112 ? -8.654 -9.369 9.302 1.00 95.88 112 ALA A C 1
ATOM 866 O O . ALA A 1 112 ? -9.599 -9.759 9.994 1.00 95.88 112 ALA A O 1
ATOM 867 N N . TYR A 1 113 ? -7.636 -8.673 9.814 1.00 94.94 113 TYR A N 1
ATOM 868 C CA . TYR A 1 113 ? -7.570 -8.289 11.219 1.00 94.94 113 TYR A CA 1
ATOM 869 C C . TYR A 1 113 ? -8.708 -7.354 11.628 1.00 94.94 113 TYR A C 1
ATOM 871 O O . TYR A 1 113 ? -9.352 -7.611 12.641 1.00 94.94 113 TYR A O 1
ATOM 879 N N . PHE A 1 114 ? -8.977 -6.290 10.866 1.00 96.62 114 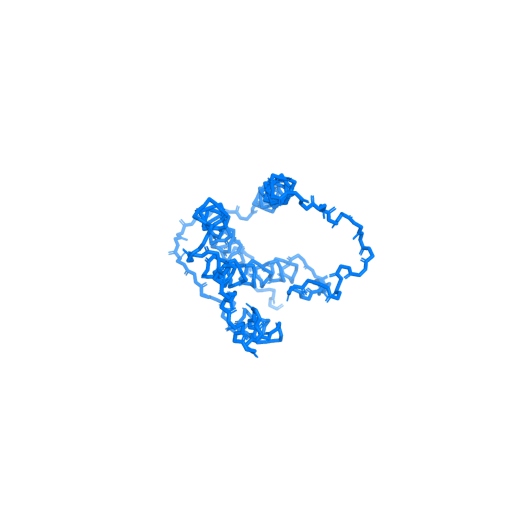PHE A N 1
ATOM 880 C CA . PHE A 1 114 ? -10.012 -5.307 11.215 1.00 96.62 114 PHE A CA 1
ATOM 881 C C . PHE A 1 114 ? -11.441 -5.796 10.952 1.00 96.62 114 PHE A C 1
ATOM 883 O O . PHE A 1 114 ? -12.396 -5.262 11.526 1.00 96.62 114 PHE A O 1
ATOM 890 N N . ALA A 1 115 ? -11.610 -6.846 10.146 1.00 95.88 115 ALA A N 1
ATOM 891 C CA . ALA A 1 115 ? -12.914 -7.359 9.746 1.00 95.88 115 ALA A CA 1
ATOM 892 C C . ALA A 1 115 ? -13.949 -7.611 10.863 1.00 95.88 115 ALA A C 1
ATOM 894 O O . ALA A 1 115 ? -15.126 -7.330 10.617 1.00 95.88 115 ALA A O 1
ATOM 895 N N . PRO A 1 116 ? -13.594 -8.096 12.070 1.00 97.50 116 PRO A N 1
ATOM 896 C CA . PRO A 1 116 ? -14.575 -8.365 13.112 1.00 97.50 116 PRO A CA 1
ATOM 897 C C . PRO A 1 116 ? -14.973 -7.143 13.953 1.00 97.50 116 PRO A C 1
ATOM 899 O O . PRO A 1 116 ? -15.932 -7.255 14.718 1.00 97.50 116 PRO A O 1
ATOM 902 N N . PHE A 1 117 ? -14.267 -6.007 13.877 1.00 96.38 117 PHE A N 1
ATOM 903 C CA . PHE A 1 117 ? -14.499 -4.897 14.819 1.00 96.38 117 PHE A CA 1
ATOM 904 C C . PHE A 1 117 ? -14.342 -3.478 14.261 1.00 96.38 117 PHE A C 1
ATOM 906 O O . PHE A 1 117 ? -14.780 -2.543 14.928 1.00 96.38 117 PHE A O 1
ATOM 913 N N . ASP A 1 118 ? -13.790 -3.282 13.065 1.00 98.12 118 ASP A N 1
ATOM 914 C CA . ASP A 1 118 ? -13.711 -1.962 12.435 1.00 98.12 118 ASP A CA 1
ATOM 915 C C . ASP A 1 118 ? -13.932 -2.058 10.921 1.00 98.12 118 ASP A C 1
ATOM 917 O O . ASP A 1 118 ? -13.002 -2.156 10.120 1.00 98.12 118 ASP A O 1
ATOM 921 N N . GLY A 1 119 ? -15.205 -2.017 10.521 1.00 98.25 119 GLY A N 1
ATOM 922 C CA . GLY A 1 119 ? -15.590 -2.084 9.111 1.00 98.25 119 GLY A CA 1
ATOM 923 C C . GLY A 1 119 ? -15.145 -0.875 8.282 1.00 98.25 119 GLY A C 1
ATOM 924 O O . GLY A 1 119 ? -15.007 -1.007 7.068 1.00 98.25 119 GLY A O 1
ATOM 925 N N . THR A 1 120 ? -14.905 0.281 8.909 1.00 98.50 120 THR A N 1
ATOM 926 C CA . THR A 1 120 ? -14.429 1.482 8.208 1.00 98.50 120 THR A CA 1
ATOM 927 C C . THR A 1 120 ? -12.954 1.338 7.860 1.00 98.50 120 THR A C 1
ATOM 929 O O . THR A 1 120 ? -12.593 1.513 6.700 1.00 98.50 120 THR A O 1
ATOM 932 N N . THR A 1 121 ? -12.115 0.953 8.830 1.00 98.62 121 THR A N 1
ATOM 933 C CA . THR A 1 121 ? -10.691 0.692 8.565 1.00 98.62 121 THR A CA 1
ATOM 934 C C . THR A 1 121 ? -10.526 -0.473 7.601 1.00 98.62 121 THR A C 1
ATOM 936 O O . THR A 1 121 ? -9.752 -0.360 6.658 1.00 98.62 121 THR A O 1
ATOM 939 N N . ARG A 1 122 ? -11.299 -1.557 7.767 1.00 98.44 122 ARG A N 1
ATOM 940 C CA . ARG A 1 122 ? -11.262 -2.683 6.827 1.00 98.44 122 ARG A CA 1
ATOM 941 C C . ARG A 1 122 ? -11.506 -2.226 5.390 1.00 98.44 122 ARG A C 1
ATOM 943 O O . ARG A 1 122 ? -10.693 -2.526 4.530 1.00 98.44 122 ARG A O 1
ATOM 950 N N . ARG A 1 123 ? -12.599 -1.495 5.142 1.00 98.69 123 ARG A N 1
ATOM 951 C CA . ARG A 1 123 ? -12.948 -1.045 3.788 1.00 98.69 123 ARG A CA 1
ATOM 952 C C . ARG A 1 123 ? -11.867 -0.147 3.190 1.00 98.69 123 ARG A C 1
ATOM 954 O O . ARG A 1 123 ? -11.516 -0.336 2.038 1.00 98.69 123 ARG A O 1
ATOM 961 N N . MET A 1 124 ? -11.327 0.788 3.972 1.00 98.69 124 MET A N 1
ATOM 962 C CA . MET A 1 124 ? -10.236 1.655 3.516 1.00 98.69 124 MET A CA 1
ATOM 963 C C . MET A 1 124 ? -9.015 0.838 3.072 1.00 98.69 124 MET A C 1
ATOM 965 O O . MET A 1 124 ? -8.431 1.128 2.037 1.00 98.69 124 MET A O 1
ATOM 969 N N . ILE A 1 125 ? -8.651 -0.193 3.837 1.00 98.50 125 ILE A N 1
ATOM 970 C CA . ILE A 1 125 ? -7.527 -1.071 3.503 1.00 98.50 125 ILE A CA 1
ATOM 971 C C . ILE A 1 125 ? -7.839 -1.945 2.279 1.00 98.50 125 ILE A C 1
ATOM 973 O O . ILE A 1 125 ? -6.967 -2.123 1.441 1.00 98.50 125 ILE A O 1
ATOM 977 N N . GLU A 1 126 ? -9.071 -2.447 2.137 1.00 98.50 126 GLU A N 1
ATOM 978 C CA . GLU A 1 126 ? -9.521 -3.182 0.938 1.00 98.50 126 GLU A CA 1
ATOM 979 C C . GLU A 1 126 ? -9.468 -2.297 -0.324 1.00 98.50 126 GLU A C 1
ATOM 981 O O . GLU A 1 126 ? -9.099 -2.773 -1.392 1.00 98.50 126 GLU A O 1
ATOM 986 N N . GLU A 1 127 ? -9.807 -1.010 -0.206 1.00 98.62 127 GLU A N 1
ATOM 987 C CA . GLU A 1 127 ? -9.712 -0.036 -1.301 1.00 98.62 127 GLU A CA 1
ATOM 988 C C . GLU A 1 127 ? -8.258 0.269 -1.681 1.00 98.62 127 GLU A C 1
ATOM 990 O O . GLU A 1 127 ? -7.970 0.384 -2.864 1.00 98.62 127 GLU A O 1
ATOM 995 N N . ILE A 1 128 ? -7.355 0.385 -0.701 1.00 98.50 128 ILE A N 1
ATOM 996 C CA . ILE A 1 128 ? -5.914 0.542 -0.954 1.00 98.50 128 ILE A CA 1
ATOM 997 C C . ILE A 1 128 ? -5.361 -0.717 -1.633 1.00 98.50 128 ILE A C 1
ATOM 999 O O . ILE A 1 128 ? -4.757 -0.617 -2.690 1.00 98.50 128 ILE A O 1
ATOM 1003 N N . GLN A 1 129 ? -5.655 -1.908 -1.099 1.00 98.00 129 GLN A N 1
ATOM 1004 C CA . GLN A 1 129 ? -5.210 -3.180 -1.684 1.00 98.00 129 GLN A CA 1
ATOM 1005 C C . GLN A 1 129 ? -5.608 -3.313 -3.162 1.00 98.00 129 GLN A C 1
ATOM 1007 O O . GLN A 1 129 ? -4.830 -3.834 -3.952 1.00 98.00 129 GLN A O 1
ATOM 1012 N N . ALA A 1 130 ? -6.809 -2.864 -3.536 1.00 97.81 130 ALA A N 1
ATOM 1013 C CA . ALA A 1 130 ? -7.267 -2.921 -4.921 1.00 97.81 130 ALA A CA 1
ATOM 1014 C C . ALA A 1 130 ? -6.437 -2.030 -5.865 1.00 97.81 130 ALA A C 1
ATOM 1016 O O . ALA A 1 130 ? -6.257 -2.394 -7.023 1.00 97.81 130 ALA A O 1
ATOM 1017 N N . VAL A 1 131 ? -5.929 -0.892 -5.380 1.00 97.69 131 VAL A N 1
ATOM 1018 C CA . VAL A 1 131 ? -5.023 -0.027 -6.152 1.00 97.69 131 VAL A CA 1
ATOM 1019 C C . VAL A 1 131 ? -3.644 -0.677 -6.279 1.00 97.69 131 VAL A C 1
ATOM 1021 O O . VAL A 1 131 ? -3.094 -0.708 -7.372 1.00 97.69 131 VAL A O 1
ATOM 1024 N N . GLU A 1 132 ? -3.141 -1.324 -5.224 1.00 97.50 132 GLU A N 1
ATOM 1025 C CA . GLU A 1 132 ? -1.875 -2.072 -5.307 1.00 97.50 132 GLU A CA 1
ATOM 1026 C C . GLU A 1 132 ? -1.926 -3.237 -6.306 1.00 97.50 132 GLU A C 1
ATOM 1028 O O . GLU A 1 132 ? -0.935 -3.564 -6.957 1.00 97.50 132 GLU A O 1
ATOM 1033 N N . GLU A 1 133 ? -3.088 -3.884 -6.445 1.00 96.00 133 GLU A N 1
ATOM 1034 C CA . GLU A 1 133 ? -3.313 -4.907 -7.473 1.00 96.00 133 GLU A CA 1
ATOM 1035 C C . GLU A 1 133 ? -3.195 -4.308 -8.890 1.00 96.00 133 GLU A C 1
ATOM 1037 O O . GLU A 1 133 ? -2.578 -4.929 -9.755 1.00 96.00 133 GLU A O 1
ATOM 1042 N N . GLU A 1 134 ? -3.694 -3.083 -9.109 1.00 95.06 134 GLU A N 1
ATOM 1043 C CA . GLU A 1 134 ? -3.513 -2.330 -10.361 1.00 95.06 134 GLU A CA 1
ATOM 1044 C C . GLU A 1 134 ? -2.047 -1.917 -10.574 1.00 95.06 134 GLU A C 1
ATOM 1046 O O . GLU A 1 134 ? -1.515 -2.133 -11.662 1.00 95.06 134 GLU A O 1
ATOM 1051 N N . HIS A 1 135 ? -1.361 -1.408 -9.542 1.00 94.06 135 HIS A N 1
ATOM 1052 C CA . HIS A 1 135 ? 0.073 -1.092 -9.599 1.00 94.06 135 HIS A CA 1
ATOM 1053 C C . HIS A 1 135 ? 0.902 -2.310 -10.024 1.00 94.06 135 HIS A C 1
ATOM 1055 O O . HIS A 1 135 ? 1.761 -2.220 -10.906 1.00 94.06 135 HIS A O 1
ATOM 1061 N N . ALA A 1 136 ? 0.639 -3.471 -9.418 1.00 93.25 136 ALA A N 1
ATOM 1062 C CA . ALA A 1 136 ? 1.361 -4.700 -9.718 1.00 93.25 136 ALA A CA 1
ATOM 1063 C C . ALA A 1 136 ? 1.136 -5.173 -11.165 1.00 93.25 136 ALA A C 1
ATOM 1065 O O . ALA A 1 136 ? 2.090 -5.615 -11.812 1.00 93.25 136 ALA A O 1
ATOM 1066 N N . ASP A 1 137 ? -0.091 -5.075 -11.685 1.00 91.94 137 ASP A N 1
ATOM 1067 C CA . ASP A 1 137 ? -0.389 -5.405 -13.082 1.00 91.94 137 ASP A CA 1
ATOM 1068 C C . ASP A 1 137 ? 0.293 -4.413 -14.050 1.00 91.94 137 ASP A C 1
ATOM 1070 O O . ASP A 1 137 ? 0.967 -4.852 -14.990 1.00 91.94 137 ASP A O 1
ATOM 1074 N N . ASP A 1 138 ? 0.221 -3.104 -13.774 1.00 89.94 138 ASP A N 1
ATOM 1075 C CA . ASP A 1 138 ? 0.862 -2.040 -14.565 1.00 89.94 138 ASP A CA 1
ATOM 1076 C C . ASP A 1 138 ? 2.395 -2.233 -14.636 1.00 89.94 138 ASP A C 1
ATOM 1078 O O . ASP A 1 138 ? 2.999 -2.180 -15.714 1.00 89.94 138 ASP A O 1
ATOM 1082 N N . LEU A 1 139 ? 3.053 -2.514 -13.503 1.00 88.88 139 LEU A N 1
ATOM 1083 C CA . LEU A 1 139 ? 4.502 -2.761 -13.439 1.00 88.88 139 LEU A CA 1
ATOM 1084 C C . LEU A 1 139 ? 4.898 -4.081 -14.123 1.00 88.88 139 LEU A C 1
ATOM 1086 O O . LEU A 1 139 ? 5.937 -4.157 -14.789 1.00 88.88 139 LEU A O 1
ATOM 1090 N N . ALA A 1 140 ? 4.080 -5.130 -13.993 1.00 88.81 140 ALA A N 1
ATOM 1091 C CA . ALA A 1 140 ? 4.318 -6.405 -14.667 1.00 88.81 140 ALA A CA 1
ATOM 1092 C C . ALA A 1 140 ? 4.165 -6.293 -16.192 1.00 88.81 140 ALA A C 1
ATOM 1094 O O . ALA A 1 140 ? 4.875 -6.978 -16.938 1.00 88.81 140 ALA A O 1
ATOM 1095 N N . GLU A 1 141 ? 3.254 -5.449 -16.674 1.00 85.88 141 GLU A N 1
ATOM 1096 C CA . GLU A 1 141 ? 3.144 -5.110 -18.091 1.00 85.88 141 GLU A CA 1
ATOM 1097 C C . GLU A 1 141 ? 4.347 -4.288 -18.562 1.00 85.88 141 GLU A C 1
ATOM 1099 O O . GLU A 1 141 ? 4.992 -4.669 -19.542 1.00 85.88 141 GLU A O 1
ATOM 1104 N N . LEU A 1 142 ? 4.730 -3.257 -17.804 1.00 83.44 142 LEU A 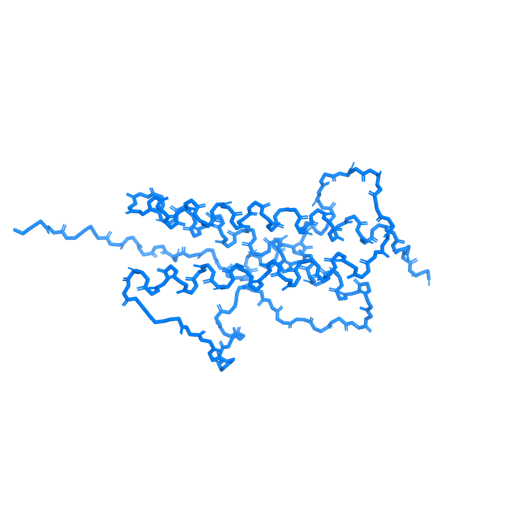N 1
ATOM 1105 C CA . LEU A 1 142 ? 5.895 -2.421 -18.086 1.00 83.44 142 LEU A CA 1
ATOM 1106 C C . LEU A 1 142 ? 7.176 -3.251 -18.280 1.00 83.44 142 LEU A C 1
ATOM 1108 O O . LEU A 1 142 ? 7.960 -2.985 -19.191 1.00 83.44 142 LEU A O 1
ATOM 1112 N N . LEU A 1 143 ? 7.385 -4.299 -17.477 1.00 82.88 143 LEU A N 1
ATOM 1113 C CA . LEU A 1 143 ? 8.542 -5.194 -17.610 1.00 82.88 143 LEU A CA 1
ATOM 1114 C C . LEU A 1 143 ? 8.580 -5.984 -18.926 1.00 82.88 143 LEU A C 1
ATOM 1116 O O . LEU A 1 143 ? 9.671 -6.332 -19.380 1.00 82.88 143 LEU A O 1
ATOM 1120 N N . LYS A 1 144 ? 7.435 -6.274 -19.553 1.00 80.69 144 LYS A N 1
ATOM 1121 C CA . LYS A 1 144 ? 7.387 -7.004 -20.837 1.00 80.69 144 LYS A CA 1
ATOM 1122 C C . LYS A 1 144 ? 7.874 -6.142 -21.999 1.00 80.69 144 LYS A C 1
ATOM 1124 O O . LYS A 1 144 ? 8.432 -6.676 -22.959 1.00 80.69 144 LYS A O 1
ATOM 1129 N N . ASP A 1 145 ? 7.703 -4.828 -21.889 1.00 74.75 145 ASP A N 1
ATOM 1130 C CA . ASP A 1 145 ? 8.104 -3.854 -22.904 1.00 74.75 145 ASP A CA 1
ATOM 1131 C C . ASP A 1 145 ? 9.611 -3.576 -22.925 1.00 74.75 145 ASP A C 1
ATOM 1133 O O . ASP A 1 145 ? 10.144 -3.101 -23.932 1.00 74.75 145 ASP A O 1
ATOM 1137 N N . PHE A 1 146 ? 10.324 -3.911 -21.846 1.00 69.06 146 PHE A N 1
ATOM 1138 C CA . PHE A 1 146 ? 11.782 -3.887 -21.802 1.00 69.06 146 PHE A CA 1
ATOM 1139 C C . PHE A 1 146 ? 12.329 -5.282 -22.148 1.00 69.06 146 PHE A C 1
ATOM 1141 O O . PHE A 1 146 ? 12.461 -6.122 -21.255 1.00 69.06 146 PHE A O 1
ATOM 1148 N N . PRO A 1 147 ? 12.683 -5.578 -23.420 1.00 55.22 147 PRO A N 1
ATOM 1149 C CA . PRO A 1 147 ? 13.279 -6.865 -23.753 1.00 55.22 147 PRO A CA 1
ATOM 1150 C C . PRO A 1 147 ? 14.539 -7.081 -22.915 1.00 55.22 147 PRO A C 1
ATOM 1152 O O . PRO A 1 147 ? 15.358 -6.169 -22.759 1.00 55.22 147 PRO A O 1
ATOM 1155 N N . ALA A 1 148 ? 14.693 -8.303 -22.393 1.00 52.25 148 ALA A N 1
ATOM 1156 C CA . ALA A 1 148 ? 15.897 -8.725 -21.693 1.00 52.25 148 ALA A CA 1
ATOM 1157 C C . ALA A 1 148 ? 17.116 -8.324 -22.532 1.00 52.25 148 ALA A C 1
ATOM 1159 O O . ALA A 1 148 ? 17.236 -8.724 -23.693 1.00 52.25 148 ALA A O 1
ATOM 1160 N N . ARG A 1 149 ? 18.001 -7.494 -21.966 1.00 48.59 149 ARG A N 1
ATOM 1161 C CA . ARG A 1 149 ? 19.302 -7.245 -22.586 1.00 48.59 149 ARG A CA 1
ATOM 1162 C C . ARG A 1 149 ? 19.976 -8.610 -22.747 1.00 48.59 149 ARG A C 1
ATOM 1164 O O . ARG A 1 149 ? 20.182 -9.302 -21.751 1.00 48.59 149 ARG A O 1
ATOM 1171 N N . GLY A 1 150 ? 20.199 -9.006 -24.000 1.00 38.72 150 GLY A N 1
ATOM 1172 C CA . GLY A 1 150 ? 20.977 -10.195 -24.351 1.00 38.72 150 GLY A CA 1
ATOM 1173 C C . GLY A 1 150 ? 22.426 -10.093 -23.904 1.00 38.72 150 GLY A C 1
ATOM 1174 O O . GLY A 1 150 ? 22.890 -8.961 -23.629 1.00 38.72 150 GLY A O 1
#

Radius of gyration: 17.47 Å; chains: 1; bounding box: 39×27×58 Å

Secondary structure (DSSP, 8-state):
-PPPPPPP-S-SS--HHHHHHHHHHTTT-S---------HHHHHHHHHHHHHHHHHHHHHHHHTT-------TTHHHH-SS-----SSHHHHHHHHHHHHHHHHHHHHHHHHHHTTT-HHHHHHHHHHHHHHHHHHHHHHHHHHHS----

Foldseek 3Di:
DDDDPPDDPDPLADDLVVLLVVLVVCLQDADDDDDDAQDCVLVVVVVVLVVVLLVVVQVVCVVVVHHDDPDPPCCCVPDSQHDDDAPDPLSVLSSVLSSLSSLLRVLVSVLVSCVPPNPPSNVSSVVSSVVSSVSNNSSSNSSVNDPPDD

Sequence (150 aa):
MKPAPSANKQPFLSDVKTLRDRARQHIEEGAVTAGYGGDTAVAVKVLNEEQEHADRIAERIIQLGGEPNFSPDGLLSRSHSEYVEGKDLVDMIKEDLIAERIAIDSYREIAAYFAPFDGTTRRMIEEIQAVEEEHADDLAELLKDFPARG

pLDDT: mean 81.82, std 17.75, range [37.81, 98.69]